Protein AF-A0A0M7AZJ2-F1 (afdb_monomer_lite)

Sequence (163 aa):
MKRNIKGLTAGLSPLSRQTILQVESLAGAADVIETVDEARRAQKFDFDGNLMRTWPELVEEMGAGLGFQSGNNGYDFVLAAYRDCMRDVIDDHEAGVLLVISNAGRLLNRDRKYSFSQWVELIGDVALYAGETITDGQWWDRGPRYFKVILEVASSARTSRRS

Secondary structure (DSSP, 8-state):
-------------------B------S--TT----HHHHHHSEEEEEEGGG-SSHHHHHHHHHHHHT----SS-----HHHHHHHHHHHHHH-TT-EEEEEETGGGTTTT-SSS-HHHHHHHHHHHHHHHHPPB-SSSTT-B----EEEEEB-----------

pLDDT: mean 72.34, std 22.77, range [29.12, 94.38]

Organism: NCBI:txid311410

Foldseek 3Di:
DDDDDDDDPDDPDPPQPFPFPPPDPPDDQDDLPDDPVLVVLADEFEEELVQALAPVSVCVGCCVRLVQPPPDDPDPCDLVNVLVSLLVSLLVTQSHYEYEYAQNPRHNVVYPPCRPVNVVVSVVVSQSSLCDQADPPDPSGHHHHNYYYTYGHRDPPPPPPDD

Radius of gyration: 20.82 Å; chains: 1; bounding box: 44×84×46 Å

Structure (mmCIF, N/CA/C/O backbone):
data_AF-A0A0M7AZJ2-F1
#
_entry.id   AF-A0A0M7AZJ2-F1
#
loop_
_atom_site.group_PDB
_atom_site.id
_atom_site.type_symbol
_atom_site.label_atom_id
_atom_site.label_alt_id
_atom_site.label_comp_id
_atom_site.label_asym_id
_atom_site.label_entity_id
_atom_site.label_seq_id
_atom_site.pdbx_PDB_ins_code
_atom_site.Cartn_x
_atom_site.Cartn_y
_atom_site.Cartn_z
_atom_site.occupancy
_atom_site.B_iso_or_equiv
_atom_site.auth_seq_id
_atom_site.auth_comp_id
_atom_site.auth_asym_id
_atom_site.auth_atom_id
_atom_site.pdbx_PDB_model_num
ATOM 1 N N . MET A 1 1 ? -1.079 -66.565 13.278 1.00 39.94 1 MET A N 1
ATOM 2 C CA . MET A 1 1 ? 0.081 -65.670 13.076 1.00 39.94 1 MET A CA 1
ATOM 3 C C . MET A 1 1 ? -0.431 -64.233 13.165 1.00 39.94 1 MET A C 1
ATOM 5 O O . MET A 1 1 ? -1.243 -63.841 12.342 1.00 39.94 1 MET A O 1
ATOM 9 N N . LYS A 1 2 ? -0.094 -63.513 14.244 1.00 35.03 2 LYS A N 1
ATOM 10 C CA . LYS A 1 2 ? -0.543 -62.139 14.535 1.00 35.03 2 LYS A CA 1
ATOM 11 C C . LYS A 1 2 ? 0.372 -61.139 13.817 1.00 35.03 2 LYS A C 1
ATOM 13 O O . LYS A 1 2 ? 1.585 -61.254 13.969 1.00 35.03 2 LYS A O 1
ATOM 18 N N . ARG A 1 3 ? -0.181 -60.123 13.147 1.00 35.00 3 ARG A N 1
ATOM 19 C CA . ARG A 1 3 ? 0.483 -58.817 13.000 1.00 35.00 3 ARG A CA 1
ATOM 20 C C . ARG A 1 3 ? -0.510 -57.706 13.315 1.00 35.00 3 ARG A C 1
ATOM 22 O O . ARG A 1 3 ? -1.504 -57.509 12.632 1.00 35.00 3 ARG A O 1
ATOM 29 N N . ASN A 1 4 ? -0.207 -57.072 14.435 1.00 35.16 4 ASN A N 1
ATOM 30 C CA . ASN A 1 4 ? -0.790 -55.873 15.003 1.00 35.16 4 ASN A CA 1
ATOM 31 C C . ASN A 1 4 ? -0.075 -54.686 14.340 1.00 35.16 4 ASN A C 1
ATOM 33 O O . ASN A 1 4 ? 1.154 -54.659 14.386 1.00 35.16 4 ASN A O 1
ATOM 37 N N . ILE A 1 5 ? -0.794 -53.716 13.775 1.00 42.88 5 ILE A N 1
ATOM 38 C CA . ILE A 1 5 ? -0.245 -52.373 13.538 1.00 42.88 5 ILE A CA 1
ATOM 39 C C . ILE A 1 5 ? -1.269 -51.372 14.079 1.00 42.88 5 ILE A C 1
ATOM 41 O O . ILE A 1 5 ? -2.308 -51.121 13.476 1.00 42.88 5 ILE A O 1
ATOM 45 N N . LYS A 1 6 ? -0.975 -50.872 15.283 1.00 35.88 6 LYS A N 1
ATOM 46 C CA . LYS A 1 6 ? -1.547 -49.660 15.878 1.00 35.88 6 LYS A CA 1
ATOM 47 C C . LYS A 1 6 ? -0.682 -48.461 15.465 1.00 35.88 6 LYS A C 1
ATOM 49 O O . LYS A 1 6 ? 0.539 -48.588 15.464 1.00 35.88 6 LYS A O 1
ATOM 54 N N . GLY A 1 7 ? -1.321 -47.303 15.275 1.00 29.89 7 GLY A N 1
ATOM 55 C CA . GLY A 1 7 ? -0.699 -45.970 15.172 1.00 29.89 7 GLY A CA 1
ATOM 56 C C . GLY A 1 7 ? -0.657 -45.448 13.729 1.00 29.89 7 GLY A C 1
ATOM 57 O O . GLY A 1 7 ? -0.344 -46.207 12.828 1.00 29.89 7 GLY A O 1
ATOM 58 N N . LEU A 1 8 ? -0.983 -44.199 13.397 1.00 30.69 8 LEU A N 1
ATOM 59 C CA . LEU A 1 8 ? -1.223 -42.989 14.178 1.00 30.69 8 LEU A CA 1
ATOM 60 C C . LEU A 1 8 ? -2.437 -42.248 13.588 1.00 30.69 8 LEU A C 1
ATOM 62 O O . LEU A 1 8 ? -2.423 -41.843 12.429 1.00 30.69 8 LEU A O 1
ATOM 66 N N . THR A 1 9 ? -3.446 -41.981 14.411 1.00 40.38 9 THR A N 1
ATOM 67 C CA . THR A 1 9 ? -4.339 -40.833 14.226 1.00 40.38 9 THR A CA 1
ATOM 68 C C . THR A 1 9 ? -3.584 -39.587 14.685 1.00 40.38 9 THR A C 1
ATOM 70 O O . THR A 1 9 ? -3.648 -39.219 15.856 1.00 40.38 9 THR A O 1
ATOM 73 N N . ALA A 1 10 ? -2.808 -38.977 13.790 1.00 34.38 10 ALA A N 1
ATOM 74 C CA . ALA A 1 10 ? -2.301 -37.628 14.005 1.00 34.38 10 ALA A CA 1
ATOM 75 C C . ALA A 1 10 ? -3.401 -36.653 13.576 1.00 34.38 10 ALA A C 1
ATOM 77 O O . ALA A 1 10 ? -3.822 -36.646 12.420 1.00 34.38 10 ALA A O 1
ATOM 78 N N . GLY A 1 11 ? -3.918 -35.905 14.549 1.00 32.81 11 GLY A N 1
ATOM 79 C CA . GLY A 1 11 ? -4.963 -34.917 14.350 1.00 32.81 11 GLY A CA 1
ATOM 80 C C . GLY A 1 11 ? -4.556 -33.888 13.305 1.00 32.81 11 GLY A C 1
ATOM 81 O O . GLY A 1 11 ? -3.626 -33.113 13.509 1.00 32.81 11 GLY A O 1
ATOM 82 N N . LEU A 1 12 ? -5.293 -33.863 12.200 1.00 30.44 12 LEU A N 1
ATOM 83 C CA . LEU A 1 12 ? -5.376 -32.679 11.365 1.00 30.44 12 LEU A CA 1
ATOM 84 C C . LEU A 1 12 ? -6.299 -31.707 12.097 1.00 30.44 12 LEU A C 1
ATOM 86 O O . LEU A 1 12 ? -7.522 -31.847 12.076 1.00 30.44 12 LEU A O 1
ATOM 90 N N . SER A 1 13 ? -5.694 -30.754 12.801 1.00 37.94 13 SER A N 1
ATOM 91 C CA . SER A 1 13 ? -6.366 -29.532 13.230 1.00 37.94 13 SER A CA 1
ATOM 92 C C . SER A 1 13 ? -7.125 -28.951 12.031 1.00 37.94 13 SER A C 1
ATOM 94 O O . SER A 1 13 ? -6.568 -28.940 10.928 1.00 37.94 13 SER A O 1
ATOM 96 N N . PRO A 1 14 ? -8.376 -28.484 12.185 1.00 37.38 14 PRO A N 1
ATOM 97 C CA . PRO A 1 14 ? -9.076 -27.862 11.078 1.00 37.38 14 PRO A CA 1
ATOM 98 C C . PRO A 1 14 ? -8.307 -26.593 10.721 1.00 37.38 14 PRO A C 1
ATOM 100 O O . PRO A 1 14 ? -8.292 -25.635 11.493 1.00 37.38 14 PRO A O 1
ATOM 103 N N . LEU A 1 15 ? -7.628 -26.628 9.572 1.00 37.38 15 LEU A N 1
ATOM 104 C CA . LEU A 1 15 ? -7.063 -25.456 8.924 1.00 37.38 15 LEU A CA 1
ATOM 105 C C . LEU A 1 15 ? -8.148 -24.382 8.938 1.00 37.38 15 LEU A C 1
ATOM 107 O O . LEU A 1 15 ? -9.220 -24.556 8.349 1.00 37.38 15 LEU A O 1
ATOM 111 N N . SER A 1 16 ? -7.885 -23.310 9.681 1.00 38.69 16 SER A N 1
ATOM 112 C CA . SER A 1 16 ? -8.626 -22.064 9.593 1.00 38.69 16 SER A CA 1
ATOM 113 C C . SER A 1 16 ? -8.795 -21.758 8.112 1.00 38.69 16 SER A C 1
ATOM 115 O O . SER A 1 16 ? -7.805 -21.558 7.408 1.00 38.69 16 SER A O 1
ATOM 117 N N . ARG A 1 17 ? -10.035 -21.796 7.618 1.00 36.72 17 ARG A N 1
ATOM 118 C CA . ARG A 1 17 ? -10.347 -21.326 6.272 1.00 36.72 17 ARG A CA 1
ATOM 119 C C . ARG A 1 17 ? -10.007 -19.840 6.252 1.00 36.72 17 ARG A C 1
ATOM 121 O O . ARG A 1 17 ? -10.810 -19.024 6.694 1.00 36.72 17 ARG A O 1
ATOM 128 N N . GLN A 1 18 ? -8.804 -19.506 5.794 1.00 32.88 18 GLN A N 1
ATOM 129 C CA . GLN A 1 18 ? -8.500 -18.167 5.326 1.00 32.88 18 GLN A CA 1
ATOM 130 C C . GLN A 1 18 ? -9.409 -17.949 4.120 1.00 32.88 18 GLN A C 1
ATOM 132 O O . GLN A 1 18 ? -9.221 -18.545 3.060 1.00 32.88 18 GLN A O 1
ATOM 137 N N . THR A 1 19 ? -10.464 -17.165 4.307 1.00 31.73 19 THR A N 1
ATOM 138 C CA . THR A 1 19 ? -11.168 -16.587 3.170 1.00 31.73 19 THR A CA 1
ATOM 139 C C . THR A 1 19 ? -10.214 -15.557 2.589 1.00 31.73 19 THR A C 1
ATOM 141 O O . THR A 1 19 ? -10.095 -14.458 3.125 1.00 31.73 19 THR A O 1
ATOM 144 N N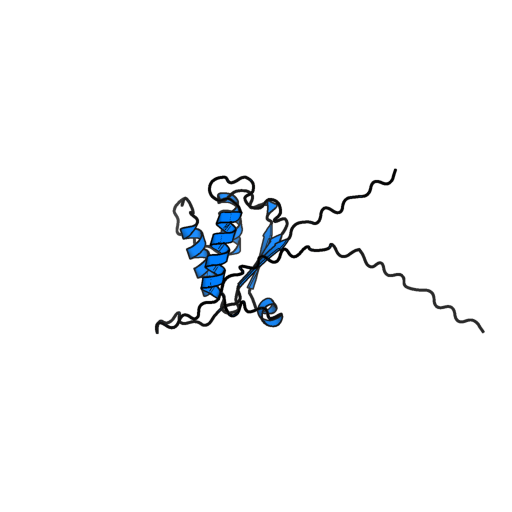 . ILE A 1 20 ? -9.495 -15.934 1.533 1.00 35.81 20 ILE A N 1
ATOM 145 C CA . ILE A 1 20 ? -8.786 -14.976 0.691 1.00 35.81 20 ILE A CA 1
ATOM 146 C C . ILE A 1 20 ? -9.884 -14.188 -0.022 1.00 35.81 20 ILE A C 1
ATOM 148 O O . ILE A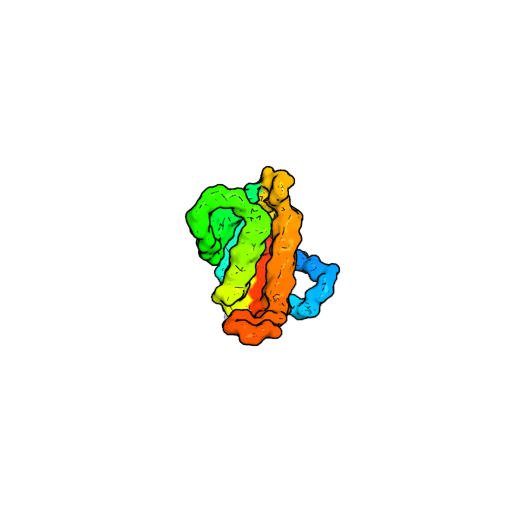 1 20 ? -10.526 -14.692 -0.941 1.00 35.81 20 ILE A O 1
ATOM 152 N N . LEU A 1 21 ? -10.170 -12.981 0.458 1.00 31.70 21 LEU A N 1
ATOM 153 C CA . LEU A 1 21 ? -10.923 -12.009 -0.322 1.00 31.70 21 LEU A CA 1
ATOM 154 C C . LEU A 1 21 ? -9.981 -11.530 -1.428 1.00 31.70 21 LEU A C 1
ATOM 156 O O . LEU A 1 21 ? -9.082 -10.728 -1.189 1.00 31.70 21 LEU A O 1
ATOM 160 N N . GLN A 1 22 ? -10.148 -12.101 -2.620 1.00 36.59 22 GLN A N 1
ATOM 161 C CA . GLN A 1 22 ? -9.492 -11.635 -3.833 1.00 36.59 22 GLN A CA 1
ATOM 162 C C . GLN A 1 22 ? -10.178 -10.327 -4.235 1.00 36.59 22 GLN A C 1
ATOM 164 O O . GLN A 1 22 ? -11.342 -10.320 -4.632 1.00 36.59 22 GLN A O 1
ATOM 169 N N . VAL A 1 23 ? -9.489 -9.204 -4.043 1.00 35.38 23 VAL A N 1
ATOM 170 C CA . VAL A 1 23 ? -9.927 -7.920 -4.590 1.00 35.38 23 VAL A CA 1
ATOM 171 C C . VAL A 1 23 ? -9.462 -7.894 -6.043 1.00 35.38 23 VAL A C 1
ATOM 173 O O . VAL A 1 23 ? -8.306 -7.591 -6.320 1.00 35.38 23 VAL A O 1
ATOM 176 N N . GLU A 1 24 ? -10.339 -8.291 -6.964 1.00 33.19 24 GLU A N 1
ATOM 177 C CA . GLU A 1 24 ? -10.106 -8.157 -8.404 1.00 33.19 24 GLU A CA 1
ATOM 178 C C . GLU A 1 24 ? -10.553 -6.763 -8.862 1.00 33.19 24 GLU A C 1
ATOM 180 O O . GLU A 1 24 ? -11.737 -6.424 -8.794 1.00 33.19 24 GLU A O 1
ATOM 185 N N . SER A 1 25 ? -9.616 -5.954 -9.362 1.00 33.50 25 SER A N 1
ATOM 186 C CA . SER A 1 25 ? -9.964 -4.822 -10.221 1.00 33.50 25 SER A CA 1
ATOM 187 C C . SER A 1 25 ? -10.240 -5.361 -11.627 1.00 33.50 25 SER A C 1
ATOM 189 O O . SER A 1 25 ? -9.328 -5.573 -12.425 1.00 33.50 25 SER A O 1
ATOM 191 N N . LEU A 1 26 ? -11.511 -5.641 -11.922 1.00 44.66 26 LEU A N 1
ATOM 192 C CA . LEU A 1 26 ? -11.971 -6.043 -13.253 1.00 44.66 26 LEU A CA 1
ATOM 193 C C . LEU A 1 26 ? -12.206 -4.809 -14.133 1.00 44.66 26 LEU A C 1
ATOM 195 O O . LEU A 1 26 ? -13.348 -4.446 -14.404 1.00 44.66 26 LEU A O 1
ATOM 199 N N . ALA A 1 27 ? -11.123 -4.175 -14.587 1.00 29.12 27 ALA A N 1
ATOM 200 C CA . ALA A 1 27 ? -11.133 -3.332 -15.785 1.00 29.12 27 ALA A CA 1
ATOM 201 C C . ALA A 1 27 ? -9.703 -3.051 -16.288 1.00 29.12 27 ALA A C 1
ATOM 203 O O . ALA A 1 27 ? -9.099 -2.040 -15.951 1.00 29.12 27 ALA A O 1
ATOM 204 N N . GLY A 1 28 ? -9.181 -3.924 -17.155 1.00 32.25 28 GLY A N 1
ATOM 205 C CA . GLY A 1 28 ? -8.205 -3.511 -18.173 1.00 32.25 28 GLY A CA 1
ATOM 206 C C . GLY A 1 28 ? -6.714 -3.493 -17.818 1.00 32.25 28 GLY A C 1
ATOM 207 O O . GLY A 1 28 ? -5.944 -3.006 -18.640 1.00 32.25 28 GLY A O 1
ATOM 208 N N . ALA A 1 29 ? -6.275 -4.043 -16.685 1.00 36.28 29 ALA A N 1
ATOM 209 C CA . ALA A 1 29 ? -4.849 -4.282 -16.455 1.00 36.28 29 ALA A CA 1
ATOM 210 C C . ALA A 1 29 ? -4.453 -5.629 -17.079 1.00 36.28 29 ALA A C 1
ATOM 212 O O . ALA A 1 29 ? -4.675 -6.690 -16.494 1.00 36.28 29 ALA A O 1
ATOM 213 N N . ALA A 1 30 ? -3.933 -5.592 -18.306 1.00 31.98 30 ALA A N 1
ATOM 214 C CA . ALA A 1 30 ? -3.185 -6.718 -18.845 1.00 31.98 30 ALA A CA 1
ATOM 215 C C . ALA A 1 30 ? -2.005 -6.995 -17.896 1.00 31.98 30 ALA A C 1
ATOM 217 O O . ALA A 1 30 ? -1.263 -6.078 -17.561 1.0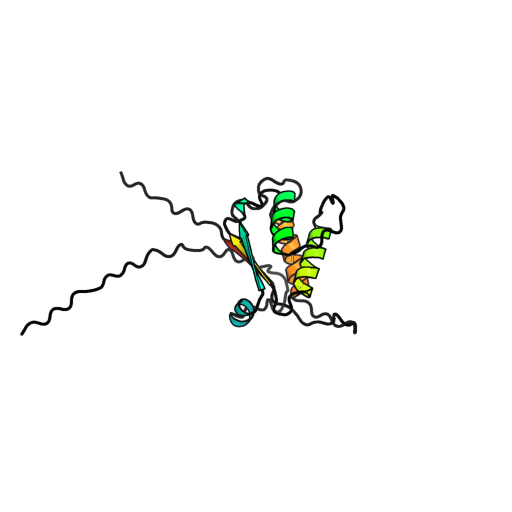0 31.98 30 ALA A O 1
ATOM 218 N N . ASP A 1 31 ? -1.894 -8.243 -17.450 1.00 38.78 31 ASP A N 1
ATOM 219 C CA . ASP A 1 31 ? -0.813 -8.776 -16.618 1.00 38.78 31 ASP A CA 1
ATOM 220 C C . ASP A 1 31 ? -0.725 -8.224 -15.183 1.00 38.78 31 ASP A C 1
ATOM 222 O O . ASP A 1 31 ? 0.281 -7.656 -14.760 1.00 38.78 31 ASP A O 1
ATOM 226 N N . VAL A 1 32 ? -1.736 -8.524 -14.353 1.00 43.81 32 VAL A N 1
ATOM 227 C CA . VAL A 1 32 ? -1.427 -8.777 -12.936 1.00 43.81 32 VAL A CA 1
ATOM 228 C C . VAL A 1 32 ? -0.564 -10.034 -12.916 1.00 43.81 32 VAL A C 1
ATOM 230 O O . VAL A 1 32 ? -1.009 -11.142 -13.203 1.00 43.81 32 VAL A O 1
ATOM 233 N N . ILE A 1 33 ? 0.717 -9.823 -12.669 1.00 49.09 33 ILE A N 1
ATOM 234 C CA . ILE A 1 33 ? 1.751 -10.842 -12.606 1.00 49.09 33 ILE A CA 1
ATOM 235 C C . ILE A 1 33 ? 1.445 -11.762 -11.401 1.00 49.09 33 ILE A C 1
ATOM 237 O O . ILE A 1 33 ? 1.632 -11.385 -10.248 1.00 49.09 33 ILE A O 1
ATOM 241 N N . GLU A 1 34 ? 0.877 -12.948 -11.651 1.00 55.62 34 GLU A N 1
ATOM 242 C CA . GLU A 1 34 ? 0.319 -13.858 -10.629 1.00 55.62 34 GLU A CA 1
ATOM 243 C C . GLU A 1 34 ? 1.141 -15.146 -10.413 1.00 55.62 34 GLU A C 1
ATOM 245 O O . GLU A 1 34 ? 0.589 -16.183 -10.031 1.00 55.62 34 GLU A O 1
ATOM 250 N N . THR A 1 35 ? 2.458 -15.162 -10.647 1.00 58.66 35 THR A N 1
ATOM 251 C CA . THR A 1 35 ? 3.205 -16.409 -10.411 1.00 58.66 35 THR A CA 1
ATOM 252 C C . THR A 1 35 ? 3.577 -16.593 -8.936 1.00 58.66 35 THR A C 1
ATOM 254 O O . THR A 1 35 ? 3.943 -15.661 -8.216 1.00 58.66 35 THR A O 1
ATOM 257 N N . VAL A 1 36 ? 3.524 -17.846 -8.469 1.00 59.66 36 VAL A N 1
ATOM 258 C CA . VAL A 1 36 ? 3.977 -18.242 -7.121 1.00 59.66 36 VAL A CA 1
ATOM 259 C C . VAL A 1 36 ? 5.448 -17.872 -6.892 1.00 59.66 36 VAL A C 1
ATOM 261 O O . VAL A 1 36 ? 5.844 -17.575 -5.766 1.00 59.66 36 VAL A O 1
ATOM 264 N N . ASP A 1 37 ? 6.258 -17.873 -7.949 1.00 63.47 37 ASP A N 1
ATOM 265 C CA . ASP A 1 37 ? 7.686 -17.574 -7.864 1.00 63.47 37 ASP A CA 1
ATOM 266 C C . ASP A 1 37 ? 7.978 -16.070 -7.752 1.00 63.47 37 ASP A C 1
ATOM 268 O O . ASP A 1 37 ? 8.983 -15.685 -7.156 1.00 63.47 37 ASP A O 1
ATOM 272 N N . GLU A 1 38 ? 7.098 -15.199 -8.242 1.00 66.38 38 GLU A N 1
ATOM 273 C CA . GLU A 1 38 ? 7.184 -13.753 -7.988 1.00 66.38 38 GLU A CA 1
ATOM 274 C C . GLU A 1 38 ? 6.720 -13.413 -6.578 1.00 66.38 38 GLU A C 1
ATOM 276 O O . GLU A 1 38 ? 7.434 -12.718 -5.861 1.00 66.38 38 GLU A O 1
ATOM 281 N N . ALA A 1 39 ? 5.629 -14.024 -6.108 1.00 66.88 39 ALA A N 1
ATOM 282 C CA . ALA A 1 39 ? 5.192 -13.876 -4.721 1.00 66.88 39 ALA A CA 1
ATOM 283 C C . ALA A 1 39 ? 6.259 -14.324 -3.699 1.00 66.88 39 ALA A C 1
ATOM 285 O O . ALA A 1 39 ? 6.319 -13.786 -2.597 1.00 66.88 39 ALA A O 1
ATOM 286 N N . ARG A 1 40 ? 7.108 -15.302 -4.049 1.00 71.00 40 ARG A N 1
ATOM 287 C CA . ARG A 1 40 ? 8.235 -15.757 -3.210 1.00 71.00 40 ARG A CA 1
ATOM 288 C C . ARG A 1 40 ? 9.416 -14.791 -3.178 1.00 71.00 40 ARG A C 1
ATOM 290 O O . ARG A 1 40 ? 10.183 -14.836 -2.220 1.00 71.00 40 ARG A O 1
ATOM 297 N N . ARG A 1 41 ? 9.608 -14.002 -4.237 1.00 81.81 41 ARG A N 1
ATOM 298 C CA . ARG A 1 41 ? 10.723 -13.053 -4.368 1.00 81.81 41 ARG A CA 1
ATOM 299 C C . ARG A 1 41 ? 10.356 -11.658 -3.875 1.00 81.81 41 ARG A C 1
ATOM 301 O O . ARG A 1 41 ? 11.246 -10.936 -3.441 1.00 81.81 41 ARG A O 1
ATOM 308 N N . ALA A 1 42 ? 9.074 -11.309 -3.936 1.00 86.50 42 ALA A N 1
ATOM 309 C CA . ALA A 1 42 ? 8.559 -10.039 -3.459 1.00 86.50 42 ALA A CA 1
ATOM 310 C C . ALA A 1 42 ? 8.870 -9.828 -1.973 1.00 86.50 42 ALA A C 1
ATOM 312 O O . ALA A 1 42 ? 8.776 -10.749 -1.154 1.00 86.50 42 ALA A O 1
ATOM 313 N N . GLN A 1 43 ? 9.184 -8.584 -1.616 1.00 93.31 43 GLN A N 1
ATOM 314 C CA . GLN A 1 43 ? 9.333 -8.204 -0.222 1.00 93.31 43 GLN A CA 1
ATOM 315 C C . GLN A 1 43 ? 7.960 -8.246 0.447 1.00 93.31 43 GLN A C 1
ATOM 317 O O . GLN A 1 43 ? 7.021 -7.552 0.046 1.00 93.31 43 GLN A O 1
ATOM 322 N N . LYS A 1 44 ? 7.847 -9.083 1.477 1.00 89.69 44 LYS A N 1
ATOM 323 C CA . LYS A 1 44 ? 6.625 -9.215 2.261 1.00 89.69 44 LYS A CA 1
ATOM 324 C C . LYS A 1 44 ? 6.629 -8.224 3.422 1.00 89.69 44 LYS A C 1
ATOM 326 O O . LYS A 1 44 ? 7.615 -8.143 4.156 1.00 89.69 44 LYS A O 1
ATOM 331 N N . PHE A 1 45 ? 5.501 -7.548 3.610 1.00 94.38 45 PHE A N 1
ATOM 332 C CA . PHE A 1 45 ? 5.203 -6.714 4.768 1.00 94.38 45 PHE A CA 1
ATOM 333 C C . PHE A 1 45 ? 3.927 -7.212 5.440 1.00 94.38 45 PHE A C 1
ATOM 335 O O . PHE A 1 45 ? 2.897 -7.387 4.785 1.00 94.38 45 PHE A O 1
ATOM 342 N N . ASP A 1 46 ? 4.006 -7.459 6.742 1.00 91.44 46 ASP A N 1
ATOM 343 C CA . ASP A 1 46 ? 2.899 -7.945 7.559 1.00 91.44 46 ASP A CA 1
ATOM 344 C C . ASP A 1 46 ? 2.398 -6.821 8.473 1.00 91.44 46 ASP A C 1
ATOM 346 O O . ASP A 1 46 ? 3.191 -6.190 9.168 1.00 91.44 46 ASP A O 1
ATOM 350 N N . PHE A 1 47 ? 1.082 -6.611 8.499 1.00 93.06 47 PHE A N 1
ATOM 351 C CA . PHE A 1 47 ? 0.416 -5.595 9.316 1.00 93.06 47 PHE A CA 1
ATOM 352 C C . PHE A 1 47 ? -0.761 -6.182 10.101 1.00 93.06 47 PHE A C 1
ATOM 354 O O . PHE A 1 47 ? -1.393 -7.163 9.683 1.00 93.06 47 PHE A O 1
ATOM 361 N N . ASP A 1 48 ? -1.114 -5.544 11.220 1.00 91.38 48 ASP A N 1
ATOM 362 C CA . ASP A 1 48 ? -2.331 -5.850 11.977 1.00 91.38 48 ASP A CA 1
ATOM 363 C C . ASP A 1 48 ? -3.399 -4.770 11.762 1.00 91.38 48 ASP A C 1
ATOM 365 O O . ASP A 1 48 ? -3.317 -3.652 12.267 1.00 91.38 48 ASP A O 1
ATOM 369 N N . GLY A 1 49 ? -4.475 -5.126 11.060 1.00 89.81 49 GLY A N 1
ATOM 370 C CA . GLY A 1 49 ? -5.634 -4.266 10.824 1.00 89.81 49 GLY A CA 1
ATOM 371 C C . GLY A 1 49 ? -6.343 -3.804 12.101 1.00 89.81 49 GLY A C 1
ATOM 372 O O . GLY A 1 49 ? -7.105 -2.836 12.062 1.00 89.81 49 GLY A O 1
ATOM 373 N N . ASN A 1 50 ? -6.090 -4.430 13.258 1.00 90.12 50 ASN A N 1
ATOM 374 C CA . ASN A 1 50 ? -6.565 -3.904 14.538 1.00 90.12 50 ASN A CA 1
ATOM 375 C C . ASN A 1 50 ? -5.920 -2.575 14.929 1.00 90.12 50 ASN A C 1
ATOM 377 O O . ASN A 1 50 ? -6.567 -1.834 15.675 1.00 90.12 50 ASN A O 1
ATOM 381 N N . LEU A 1 51 ? -4.708 -2.304 14.445 1.00 93.12 51 LEU A N 1
ATOM 382 C CA . LEU A 1 51 ? -3.937 -1.092 14.711 1.00 93.12 51 LEU A CA 1
ATOM 383 C C . LEU A 1 51 ? -4.230 0.026 13.707 1.00 93.12 51 LEU A C 1
ATOM 385 O O . LEU A 1 51 ? -3.708 1.110 13.873 1.00 93.12 51 LEU A O 1
ATOM 389 N N . MET A 1 52 ? -5.082 -0.213 12.703 1.00 93.38 52 MET A N 1
ATOM 390 C CA . MET A 1 52 ? -5.304 0.683 11.558 1.00 93.38 52 MET A CA 1
ATOM 391 C C . MET A 1 52 ? -6.798 1.013 11.366 1.00 93.38 52 MET A C 1
ATOM 393 O O . MET A 1 52 ? -7.392 0.809 10.301 1.00 93.38 52 MET A O 1
ATOM 397 N N . ARG A 1 53 ? -7.480 1.447 12.432 1.00 92.00 53 ARG A N 1
ATOM 398 C CA . ARG A 1 53 ? -8.950 1.638 12.426 1.00 92.00 53 ARG A CA 1
ATOM 399 C C . ARG A 1 53 ? -9.373 3.021 11.946 1.00 92.00 53 ARG A C 1
ATOM 401 O O . ARG A 1 53 ? -10.545 3.208 11.602 1.00 92.00 53 ARG A O 1
ATOM 408 N N . THR A 1 54 ? -8.441 3.961 11.940 1.00 91.94 54 THR A N 1
ATOM 409 C CA . THR A 1 54 ? -8.564 5.328 11.437 1.00 91.94 54 THR A CA 1
ATOM 410 C C . THR A 1 54 ? -7.426 5.624 10.468 1.00 91.94 54 THR A C 1
ATOM 412 O O . THR A 1 54 ? -6.431 4.902 10.430 1.00 91.94 54 THR A O 1
ATOM 415 N N . TRP A 1 55 ? -7.565 6.675 9.667 1.00 92.19 55 TRP A N 1
ATOM 416 C CA . TRP A 1 55 ? -6.527 7.044 8.716 1.00 92.19 55 TRP A CA 1
ATOM 417 C C . TRP A 1 55 ? -5.179 7.403 9.353 1.00 92.19 55 TRP A C 1
ATOM 419 O O . TRP A 1 55 ? -4.178 6.864 8.889 1.00 92.19 55 TRP A O 1
ATOM 429 N N . PRO A 1 56 ? -5.108 8.215 10.431 1.00 90.56 56 PRO A N 1
ATOM 430 C CA . PRO A 1 56 ? -3.828 8.493 11.083 1.00 90.56 56 PRO A CA 1
ATOM 431 C C . PRO A 1 56 ? -3.134 7.223 11.586 1.00 90.56 56 PRO A C 1
ATOM 433 O O . PRO A 1 56 ? -1.938 7.065 11.389 1.00 90.56 56 PRO A O 1
ATOM 436 N N . GLU A 1 57 ? -3.902 6.296 12.161 1.00 92.00 57 GLU A N 1
ATOM 437 C CA . GLU A 1 57 ? -3.414 4.995 12.630 1.00 92.00 57 GLU A CA 1
ATOM 438 C C . GLU A 1 57 ? -2.881 4.121 11.479 1.00 92.00 57 GLU A C 1
ATOM 440 O O . GLU A 1 57 ? -1.838 3.490 11.609 1.00 92.00 57 GLU A O 1
ATOM 445 N N . LEU A 1 58 ? -3.566 4.101 10.328 1.00 93.19 58 LEU A N 1
ATOM 446 C CA . LEU A 1 58 ? -3.080 3.394 9.139 1.00 93.19 58 LEU A CA 1
ATOM 447 C C . LEU A 1 58 ? -1.770 3.991 8.621 1.00 93.19 58 LEU A C 1
ATOM 449 O O . LEU A 1 58 ? -0.851 3.249 8.285 1.00 93.19 58 LEU A O 1
ATOM 453 N N . VAL A 1 59 ? -1.692 5.320 8.541 1.00 91.38 59 VAL A N 1
ATOM 454 C CA . VAL A 1 59 ? -0.487 6.029 8.093 1.00 91.38 59 VAL A CA 1
ATOM 455 C C . VAL A 1 59 ? 0.677 5.773 9.044 1.00 91.38 59 VAL A C 1
ATOM 457 O O . VAL A 1 59 ? 1.789 5.558 8.578 1.00 91.38 59 VAL A O 1
ATOM 460 N N . GLU A 1 60 ? 0.433 5.773 10.354 1.00 90.06 60 GLU A N 1
ATOM 461 C CA . GLU A 1 60 ? 1.452 5.489 11.366 1.00 90.06 60 GLU A CA 1
ATOM 462 C C . GLU A 1 60 ? 1.974 4.050 11.247 1.00 90.06 60 GLU A C 1
ATOM 464 O O . GLU A 1 60 ? 3.176 3.847 11.078 1.00 90.06 60 GLU A O 1
ATOM 469 N N . GLU A 1 61 ? 1.076 3.061 11.255 1.00 93.06 61 GLU A N 1
ATOM 470 C CA . GLU A 1 61 ? 1.435 1.639 11.203 1.00 93.06 61 GLU A CA 1
ATOM 471 C C . GLU A 1 61 ? 2.137 1.278 9.886 1.00 93.06 61 GLU A C 1
ATOM 473 O O . GLU A 1 61 ? 3.227 0.700 9.878 1.00 93.06 61 GLU A O 1
ATOM 478 N N . MET A 1 62 ? 1.542 1.651 8.748 1.00 92.75 62 MET A N 1
ATOM 479 C CA . MET A 1 62 ? 2.128 1.346 7.444 1.00 92.75 62 MET A CA 1
ATOM 480 C C . MET A 1 62 ? 3.355 2.199 7.160 1.00 92.75 62 MET A C 1
ATOM 482 O O . MET A 1 62 ? 4.317 1.689 6.600 1.00 92.75 62 MET A O 1
ATOM 486 N N . GLY A 1 63 ? 3.365 3.465 7.574 1.00 91.62 63 GLY A N 1
ATOM 487 C CA . GLY A 1 63 ? 4.519 4.338 7.394 1.00 91.62 63 GLY A CA 1
ATOM 488 C C . GLY A 1 63 ? 5.744 3.840 8.151 1.00 91.62 63 GLY A C 1
ATOM 489 O O . GLY A 1 63 ? 6.836 3.822 7.586 1.00 91.62 63 GLY A O 1
ATOM 490 N N . ALA A 1 64 ? 5.565 3.352 9.382 1.00 90.44 64 ALA A N 1
ATOM 491 C CA . ALA A 1 64 ? 6.640 2.725 10.142 1.00 90.44 64 ALA A CA 1
ATOM 492 C C . ALA A 1 6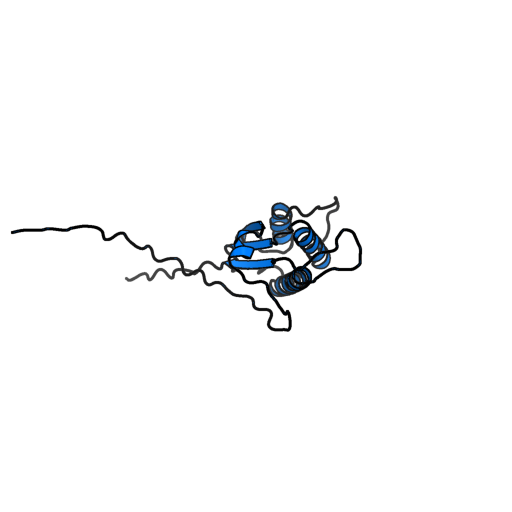4 ? 7.130 1.423 9.484 1.00 90.44 64 ALA A C 1
ATOM 494 O O . ALA A 1 64 ? 8.337 1.217 9.365 1.00 90.44 64 ALA A O 1
ATOM 495 N N . GLY A 1 65 ? 6.214 0.558 9.035 1.00 93.12 65 GLY A N 1
ATOM 496 C CA . GLY A 1 65 ? 6.574 -0.737 8.446 1.00 93.12 65 GLY A CA 1
ATOM 497 C C . GLY A 1 65 ? 7.164 -0.656 7.034 1.00 93.12 65 GLY A C 1
ATOM 498 O O . GLY A 1 65 ? 8.007 -1.475 6.680 1.00 93.12 65 GLY A O 1
ATOM 499 N N . LEU A 1 66 ? 6.746 0.331 6.241 1.00 93.31 66 LEU A N 1
ATOM 500 C CA . LEU A 1 66 ? 7.213 0.553 4.869 1.00 93.31 66 LEU A CA 1
ATOM 501 C C . LEU A 1 66 ? 8.358 1.566 4.777 1.00 93.31 66 LEU A C 1
ATOM 503 O O . LEU A 1 66 ? 8.907 1.766 3.699 1.00 93.31 66 LEU A O 1
ATOM 507 N N . GLY A 1 67 ? 8.721 2.211 5.889 1.00 89.69 67 GLY A N 1
ATOM 508 C CA . GLY A 1 67 ? 9.802 3.190 5.921 1.00 89.69 67 GLY A CA 1
ATOM 509 C C . GLY A 1 67 ? 9.471 4.489 5.189 1.00 89.69 67 GLY A C 1
ATOM 510 O O . GLY A 1 67 ? 10.363 5.086 4.590 1.00 89.69 67 GLY A O 1
ATOM 511 N N . PHE A 1 68 ? 8.212 4.943 5.236 1.00 87.25 68 PHE A N 1
ATOM 512 C CA . PHE A 1 68 ? 7.830 6.229 4.653 1.00 87.25 68 PHE A CA 1
ATOM 513 C C . PHE A 1 68 ? 8.725 7.331 5.220 1.00 87.25 68 PHE A C 1
ATOM 515 O O . PHE A 1 68 ? 8.746 7.583 6.428 1.00 87.25 68 PHE A O 1
ATOM 522 N N . GLN A 1 69 ? 9.470 8.003 4.343 1.00 68.00 69 GLN A N 1
ATOM 523 C CA . GLN A 1 69 ? 10.317 9.116 4.740 1.00 68.00 69 GLN A CA 1
ATOM 524 C C . GLN A 1 69 ? 9.425 10.318 5.044 1.00 68.00 69 GLN A C 1
ATOM 526 O O . GLN A 1 69 ? 9.168 11.163 4.188 1.00 68.00 69 GLN A O 1
ATOM 531 N N . SER A 1 70 ? 8.932 10.418 6.282 1.00 55.75 70 SER A N 1
ATOM 532 C CA . SER A 1 70 ? 8.310 11.653 6.742 1.00 55.75 70 SER A CA 1
ATOM 533 C C . SER A 1 70 ? 9.418 12.695 6.881 1.00 55.75 70 SER A C 1
ATOM 535 O O . SER A 1 70 ? 10.064 12.815 7.925 1.00 55.75 70 SER A O 1
ATOM 537 N N . GLY A 1 71 ? 9.683 13.452 5.818 1.00 48.56 71 GLY A N 1
ATOM 538 C CA . GLY A 1 71 ? 10.375 14.722 5.962 1.00 48.56 71 GLY A CA 1
ATOM 539 C C . GLY A 1 71 ? 9.575 15.547 6.965 1.00 48.56 71 GLY A C 1
ATOM 540 O O . GLY A 1 71 ? 8.454 15.937 6.653 1.00 48.56 71 GLY A O 1
ATOM 541 N N . ASN A 1 72 ? 10.117 15.697 8.182 1.00 45.69 72 ASN A N 1
ATOM 542 C CA . ASN A 1 72 ? 9.622 16.520 9.289 1.00 45.69 72 ASN A CA 1
ATOM 543 C C . ASN A 1 72 ? 8.587 17.545 8.827 1.00 45.69 72 ASN A C 1
ATOM 545 O O . ASN A 1 72 ? 8.984 18.478 8.142 1.00 45.69 72 ASN A O 1
ATOM 549 N N . ASN A 1 73 ? 7.316 17.357 9.182 1.00 41.22 73 ASN A N 1
ATOM 550 C CA . ASN A 1 73 ? 6.256 18.363 9.313 1.00 41.22 73 ASN A CA 1
ATOM 551 C C . ASN A 1 73 ? 4.973 17.585 9.605 1.00 41.22 73 ASN A C 1
ATOM 553 O O . ASN A 1 73 ? 4.723 16.585 8.946 1.00 41.22 73 ASN A O 1
ATOM 557 N N . GLY A 1 74 ? 4.176 17.995 10.592 1.00 46.50 74 GLY A N 1
ATOM 558 C CA . GLY A 1 74 ? 2.907 17.344 10.938 1.00 46.50 74 GLY A CA 1
ATOM 559 C C . GLY A 1 74 ? 1.879 17.421 9.805 1.00 46.50 74 GLY A C 1
ATOM 560 O O . GLY A 1 74 ? 0.942 18.213 9.869 1.00 46.50 74 GLY A O 1
ATOM 561 N N . TYR A 1 75 ? 2.085 16.625 8.758 1.00 45.56 75 TYR A N 1
ATOM 562 C CA . TYR A 1 75 ? 1.232 16.531 7.591 1.00 45.56 75 TYR A CA 1
ATOM 563 C C . TYR A 1 75 ? -0.130 15.987 8.020 1.00 45.56 75 TYR A C 1
ATOM 565 O O . TYR A 1 75 ? -0.226 14.937 8.656 1.00 45.56 75 TYR A O 1
ATOM 573 N N . ASP A 1 76 ? -1.196 16.660 7.585 1.00 60.47 76 ASP A N 1
ATOM 574 C CA . ASP A 1 76 ? -2.414 15.941 7.214 1.00 60.47 76 ASP A CA 1
ATOM 575 C C . ASP A 1 76 ? -1.972 15.058 6.041 1.00 60.47 76 ASP A C 1
ATOM 577 O O . ASP A 1 76 ? -1.819 15.533 4.914 1.00 60.47 76 ASP A O 1
ATOM 581 N N . PHE A 1 77 ? -1.568 13.824 6.344 1.00 72.56 77 PHE A N 1
ATOM 582 C CA . PHE A 1 77 ? -1.015 12.887 5.374 1.00 72.56 77 PHE A CA 1
ATOM 583 C C . PHE A 1 77 ? -2.154 12.443 4.462 1.00 72.56 77 PHE A C 1
ATOM 585 O O . PHE A 1 77 ? -2.753 11.404 4.672 1.00 72.56 77 PHE A O 1
ATOM 592 N N . VAL A 1 78 ? -2.570 13.287 3.524 1.00 84.25 78 VAL A N 1
ATOM 593 C CA . VAL A 1 78 ? -3.732 13.032 2.668 1.00 84.25 78 VAL A CA 1
ATOM 594 C C . VAL A 1 78 ? -3.477 11.844 1.733 1.00 84.25 78 VAL A C 1
ATOM 596 O O . VAL A 1 78 ? -2.334 11.459 1.495 1.00 84.25 78 VAL A O 1
ATOM 599 N N . LEU A 1 79 ? -4.542 11.301 1.135 1.00 88.44 79 LEU A N 1
ATOM 600 C CA . LEU A 1 79 ? -4.469 10.182 0.182 1.00 88.44 79 LEU A CA 1
ATOM 601 C C . LEU A 1 79 ? -3.403 10.379 -0.916 1.00 88.44 79 LEU A C 1
ATOM 603 O O . LEU A 1 79 ? -2.728 9.426 -1.280 1.00 88.44 79 LEU A O 1
ATOM 607 N N . ALA A 1 80 ? -3.211 11.601 -1.420 1.00 88.06 80 ALA A N 1
ATOM 608 C CA . ALA A 1 80 ? -2.187 11.876 -2.432 1.00 88.06 80 ALA A CA 1
ATOM 609 C C . ALA A 1 80 ? -0.759 11.619 -1.918 1.00 88.06 80 ALA A C 1
ATOM 611 O O . ALA A 1 80 ? -0.004 10.907 -2.567 1.00 88.06 80 ALA A O 1
ATOM 612 N N . ALA A 1 81 ? -0.423 12.110 -0.721 1.00 88.69 81 ALA A N 1
ATOM 613 C CA . ALA A 1 81 ? 0.891 11.879 -0.122 1.00 88.69 81 ALA A CA 1
ATOM 614 C C . ALA A 1 81 ? 1.119 10.389 0.169 1.00 88.69 81 ALA A C 1
ATOM 616 O O . ALA A 1 81 ? 2.191 9.859 -0.104 1.00 88.69 81 ALA A O 1
ATOM 617 N N . TYR A 1 82 ? 0.084 9.689 0.648 1.00 91.25 82 TYR A N 1
ATOM 618 C CA . TYR A 1 82 ? 0.160 8.243 0.856 1.00 91.25 82 TYR A CA 1
ATOM 619 C C . TYR A 1 82 ? 0.411 7.483 -0.443 1.00 91.25 82 TYR A C 1
ATOM 621 O O . TYR A 1 82 ? 1.214 6.555 -0.465 1.00 91.25 82 TYR A O 1
ATOM 629 N N . ARG A 1 83 ? -0.243 7.882 -1.536 1.00 91.75 83 ARG A N 1
ATOM 630 C CA . ARG A 1 83 ? -0.006 7.297 -2.856 1.00 91.75 83 ARG A CA 1
ATOM 631 C C . ARG A 1 83 ? 1.438 7.486 -3.298 1.00 91.75 83 ARG A C 1
ATOM 633 O O . ARG A 1 83 ? 2.032 6.520 -3.759 1.00 91.75 83 ARG A O 1
ATOM 640 N N . ASP A 1 84 ? 1.982 8.689 -3.161 1.00 91.50 84 ASP A N 1
ATOM 641 C CA . ASP A 1 84 ? 3.356 8.974 -3.577 1.00 91.50 84 ASP A CA 1
ATOM 642 C C . ASP A 1 84 ? 4.356 8.143 -2.762 1.00 91.50 84 ASP A C 1
ATOM 644 O O . ASP A 1 84 ? 5.172 7.440 -3.347 1.00 91.50 84 ASP A O 1
ATOM 648 N N . CYS A 1 85 ? 4.197 8.061 -1.437 1.00 92.62 85 CYS A N 1
ATOM 649 C CA . CYS A 1 85 ? 5.042 7.186 -0.618 1.00 92.62 85 CYS A CA 1
ATOM 650 C C . CYS A 1 85 ? 4.904 5.700 -0.986 1.00 92.62 85 CYS A C 1
ATOM 652 O O . CYS A 1 85 ? 5.884 4.961 -0.969 1.00 92.62 85 CYS A O 1
ATOM 654 N N . MET A 1 86 ? 3.702 5.234 -1.333 1.00 93.31 86 MET A N 1
ATOM 655 C CA . MET A 1 86 ? 3.520 3.863 -1.815 1.00 93.31 86 MET A CA 1
ATOM 656 C C . MET A 1 86 ? 4.224 3.623 -3.154 1.00 93.31 86 MET A C 1
ATOM 658 O O . MET A 1 86 ? 4.711 2.518 -3.376 1.00 93.31 86 MET A O 1
ATOM 662 N N . ARG A 1 87 ? 4.294 4.621 -4.043 1.00 92.06 87 ARG A N 1
ATOM 663 C CA . ARG A 1 87 ? 5.049 4.522 -5.301 1.00 92.06 87 ARG A CA 1
ATOM 664 C C . ARG A 1 87 ? 6.545 4.417 -5.044 1.00 92.06 87 ARG A C 1
ATOM 666 O O . ARG A 1 87 ? 7.160 3.523 -5.612 1.00 92.06 87 ARG A O 1
ATOM 673 N N . ASP A 1 88 ? 7.076 5.214 -4.119 1.00 92.50 88 ASP A N 1
ATOM 674 C CA . ASP A 1 88 ? 8.476 5.106 -3.691 1.00 92.50 88 ASP A CA 1
ATOM 675 C C . ASP A 1 88 ? 8.773 3.696 -3.157 1.00 92.50 88 ASP A C 1
ATOM 677 O O . ASP A 1 88 ? 9.746 3.061 -3.553 1.00 92.50 88 ASP A O 1
ATOM 681 N N . VAL A 1 89 ? 7.868 3.132 -2.347 1.00 93.88 89 VAL A N 1
ATOM 682 C CA . VAL A 1 89 ? 7.979 1.738 -1.889 1.00 93.88 89 VAL A CA 1
ATOM 683 C C . VAL A 1 89 ? 7.999 0.761 -3.062 1.00 93.88 89 VAL A C 1
ATOM 685 O O . VAL A 1 89 ? 8.791 -0.178 -3.050 1.00 93.88 89 VAL A O 1
ATOM 688 N N . ILE A 1 90 ? 7.159 0.944 -4.082 1.00 92.12 90 ILE A N 1
ATOM 689 C CA . ILE A 1 90 ? 7.222 0.102 -5.282 1.00 92.12 90 ILE A CA 1
ATOM 690 C C . ILE A 1 90 ? 8.581 0.239 -5.962 1.00 92.12 90 ILE A C 1
ATOM 692 O O . ILE A 1 90 ? 9.148 -0.790 -6.320 1.00 92.12 90 ILE A O 1
ATOM 696 N N . ASP A 1 91 ? 9.107 1.455 -6.109 1.00 91.06 91 ASP A N 1
ATOM 697 C CA . ASP A 1 91 ? 10.347 1.772 -6.827 1.00 91.06 91 ASP A CA 1
ATOM 698 C C . ASP A 1 91 ? 11.626 1.348 -6.086 1.00 91.06 91 ASP A C 1
ATOM 700 O O . ASP A 1 91 ? 12.615 0.981 -6.734 1.00 91.06 91 ASP A O 1
ATOM 704 N N . ASP A 1 92 ? 11.570 1.225 -4.764 1.00 92.62 92 ASP A N 1
ATOM 705 C CA . ASP A 1 92 ? 12.664 0.706 -3.938 1.00 92.62 92 ASP A CA 1
ATOM 706 C C . ASP A 1 92 ? 12.719 -0.834 -3.900 1.00 92.62 92 ASP A C 1
ATOM 708 O O . ASP A 1 92 ? 13.741 -1.419 -3.537 1.00 92.62 92 ASP A O 1
ATOM 712 N N . HIS A 1 93 ? 11.648 -1.522 -4.316 1.00 91.31 93 HIS A N 1
ATOM 713 C CA . HIS A 1 93 ? 11.545 -2.985 -4.258 1.00 91.31 93 HIS A CA 1
ATOM 714 C C . HIS A 1 93 ? 11.459 -3.608 -5.655 1.00 91.31 93 HIS A C 1
ATOM 716 O O . HIS A 1 93 ? 10.375 -3.889 -6.165 1.00 91.31 93 HIS A O 1
ATOM 722 N N . GLU A 1 94 ? 12.613 -3.866 -6.279 1.00 88.81 94 GLU A N 1
ATOM 723 C CA . GLU A 1 94 ? 12.710 -4.397 -7.653 1.00 88.81 94 GLU A CA 1
ATOM 724 C C . GLU A 1 94 ? 11.952 -5.722 -7.845 1.00 88.81 94 GLU A C 1
ATOM 726 O O . GLU A 1 94 ? 11.267 -5.918 -8.846 1.00 88.81 94 GLU A O 1
ATOM 731 N N . ALA A 1 95 ? 12.012 -6.617 -6.853 1.00 85.00 95 ALA A N 1
ATOM 732 C CA . ALA A 1 95 ? 11.303 -7.898 -6.878 1.00 85.00 95 ALA A CA 1
ATOM 733 C C . ALA A 1 95 ? 9.787 -7.778 -6.619 1.00 85.00 95 ALA A C 1
ATOM 735 O O . ALA A 1 95 ? 9.071 -8.780 -6.672 1.00 85.00 95 ALA A O 1
ATOM 736 N N . GLY A 1 96 ? 9.300 -6.569 -6.333 1.00 88.38 96 GLY A N 1
ATOM 737 C CA . GLY A 1 96 ? 7.917 -6.285 -5.994 1.00 88.38 96 GLY A CA 1
ATOM 738 C C . GLY A 1 96 ? 7.601 -6.388 -4.504 1.00 88.38 96 GLY A C 1
ATOM 739 O O . GLY A 1 96 ? 8.459 -6.670 -3.664 1.00 88.38 96 GLY A O 1
ATOM 740 N N . VAL A 1 97 ? 6.332 -6.147 -4.182 1.00 91.50 97 VAL A N 1
ATOM 741 C CA . VAL A 1 97 ? 5.831 -5.941 -2.822 1.00 91.50 97 VAL A CA 1
ATOM 742 C C . VAL A 1 97 ? 4.579 -6.781 -2.574 1.00 91.50 97 VAL A C 1
ATOM 744 O O . VAL A 1 97 ? 3.634 -6.793 -3.364 1.00 91.50 97 VAL A O 1
ATOM 747 N N . LEU A 1 98 ? 4.552 -7.471 -1.437 1.00 88.56 98 LEU A N 1
ATOM 748 C CA . LEU A 1 98 ? 3.388 -8.193 -0.936 1.00 88.56 98 LEU A CA 1
ATOM 749 C C . LEU A 1 98 ? 2.988 -7.626 0.424 1.00 88.56 98 LEU A C 1
ATOM 751 O O . LEU A 1 98 ? 3.693 -7.819 1.412 1.00 88.56 98 LEU A O 1
ATOM 755 N N . LEU A 1 99 ? 1.828 -6.981 0.492 1.00 92.44 99 LEU A N 1
ATOM 756 C CA . LEU A 1 99 ? 1.251 -6.517 1.749 1.00 92.44 99 LEU A CA 1
ATOM 757 C C . LEU A 1 99 ? 0.281 -7.571 2.275 1.00 92.44 99 LEU A C 1
ATOM 759 O O . LEU A 1 99 ? -0.625 -8.001 1.560 1.00 92.44 99 LEU A O 1
ATOM 763 N N . VAL A 1 100 ? 0.432 -7.967 3.532 1.00 87.62 100 VAL A N 1
ATOM 764 C CA . VAL A 1 100 ? -0.504 -8.858 4.218 1.00 87.62 100 VAL A CA 1
ATOM 765 C C . VAL A 1 100 ? -1.052 -8.136 5.435 1.00 87.62 100 VAL A C 1
ATOM 767 O O . VAL A 1 100 ? -0.322 -7.830 6.370 1.00 87.62 100 VAL A O 1
ATOM 770 N N . ILE A 1 101 ? -2.353 -7.861 5.427 1.00 89.81 101 ILE A N 1
ATOM 771 C CA . ILE A 1 101 ? -3.050 -7.199 6.526 1.00 89.81 101 ILE A CA 1
ATOM 772 C C . ILE A 1 101 ? -3.918 -8.231 7.231 1.00 89.81 101 ILE A C 1
ATOM 774 O O . ILE A 1 101 ? -4.985 -8.619 6.746 1.00 89.81 101 ILE A O 1
ATOM 778 N N . SER A 1 102 ? -3.459 -8.666 8.398 1.00 85.19 102 SER A N 1
ATOM 779 C CA . SER A 1 102 ? -4.228 -9.529 9.289 1.00 85.19 102 SER A CA 1
ATOM 780 C C . SER A 1 102 ? -5.367 -8.758 9.963 1.00 85.19 102 SER A C 1
ATOM 782 O O . SER A 1 102 ? -5.336 -7.534 10.054 1.00 85.19 102 SER A O 1
ATOM 784 N N . ASN A 1 103 ? -6.413 -9.448 10.423 1.00 84.06 103 ASN A N 1
ATOM 785 C CA . ASN A 1 103 ? -7.558 -8.835 11.118 1.00 84.06 103 ASN A CA 1
ATOM 786 C C . ASN A 1 103 ? -8.226 -7.661 10.364 1.00 84.06 103 ASN A C 1
ATOM 788 O O . ASN A 1 103 ? -8.794 -6.756 10.980 1.00 84.06 103 ASN A O 1
ATOM 792 N N . ALA A 1 104 ? -8.229 -7.693 9.029 1.00 85.56 104 ALA A N 1
ATOM 793 C CA . ALA A 1 104 ? -8.651 -6.578 8.178 1.00 85.56 104 ALA A CA 1
ATOM 794 C C . ALA A 1 104 ? -10.153 -6.233 8.261 1.00 85.56 104 ALA A C 1
ATOM 796 O O . ALA A 1 104 ? -10.588 -5.209 7.743 1.00 85.56 104 ALA A O 1
ATOM 797 N N . GLY A 1 105 ? -10.969 -7.040 8.950 1.00 82.75 105 GLY A N 1
ATOM 798 C CA . GLY A 1 105 ? -12.428 -6.869 9.018 1.00 82.75 105 GLY A CA 1
ATOM 799 C C . GLY A 1 105 ? -12.920 -5.566 9.666 1.00 82.75 105 GLY A C 1
ATOM 800 O O . GLY A 1 105 ? -14.124 -5.318 9.698 1.00 82.75 105 GLY A O 1
ATOM 801 N N . ARG A 1 106 ? -12.023 -4.745 10.225 1.00 81.69 106 ARG A N 1
ATOM 802 C CA . ARG A 1 106 ? -12.339 -3.424 10.794 1.00 81.69 106 ARG A CA 1
ATOM 803 C C . ARG A 1 106 ? -11.434 -2.304 10.272 1.00 81.69 106 ARG A C 1
ATOM 805 O O . ARG A 1 106 ? -11.469 -1.217 10.853 1.00 81.69 106 ARG A O 1
ATOM 812 N N . LEU A 1 107 ? -10.661 -2.559 9.213 1.00 86.88 107 LEU A N 1
ATOM 813 C CA . LEU A 1 107 ? -9.746 -1.578 8.630 1.00 86.88 107 LEU A CA 1
ATOM 814 C C . LEU A 1 107 ? -10.516 -0.309 8.244 1.00 86.88 107 LEU A C 1
ATOM 816 O O . LEU A 1 107 ? -11.548 -0.399 7.579 1.00 86.88 107 LEU A O 1
ATOM 820 N N . LEU A 1 108 ? -10.055 0.852 8.719 1.00 86.12 108 LEU A N 1
ATOM 821 C CA . LEU A 1 108 ? -10.655 2.174 8.465 1.00 86.12 108 LEU A CA 1
ATOM 822 C C . LEU A 1 108 ? -12.165 2.311 8.760 1.00 86.12 108 LEU A C 1
ATOM 824 O O . LEU A 1 108 ? -12.798 3.284 8.355 1.00 86.12 108 LEU A O 1
ATOM 828 N N . ASN A 1 109 ? -12.778 1.385 9.505 1.00 80.62 109 ASN A N 1
ATOM 829 C CA . ASN A 1 109 ? -14.235 1.357 9.698 1.00 80.62 109 ASN A CA 1
ATOM 830 C C . ASN A 1 109 ? -14.759 2.503 10.596 1.00 80.62 109 ASN A C 1
ATOM 832 O O . ASN A 1 109 ? -15.962 2.658 10.794 1.00 80.62 109 ASN A O 1
ATOM 836 N N . ARG A 1 110 ? -13.863 3.290 11.203 1.00 80.94 110 ARG A N 1
ATOM 837 C CA . ARG A 1 110 ? -14.216 4.457 12.029 1.00 80.94 110 ARG A CA 1
ATOM 838 C C . ARG A 1 110 ? -13.973 5.787 11.321 1.00 80.94 110 ARG A C 1
ATOM 840 O O . ARG A 1 110 ? -14.407 6.815 11.840 1.00 80.94 110 ARG A O 1
ATOM 847 N N . ASP A 1 111 ? -13.313 5.775 10.167 1.00 84.75 111 ASP A N 1
ATOM 848 C CA . ASP A 1 111 ? -12.955 6.986 9.442 1.00 84.75 111 ASP A CA 1
ATOM 849 C C . ASP A 1 111 ? -14.038 7.367 8.424 1.00 84.75 111 ASP A C 1
ATOM 851 O O . ASP A 1 111 ? -14.384 6.593 7.533 1.00 84.75 111 ASP A O 1
ATOM 855 N N . ARG A 1 112 ? -14.596 8.574 8.566 1.00 83.19 112 ARG A N 1
ATOM 856 C CA . ARG A 1 112 ? -15.607 9.101 7.635 1.00 83.19 112 ARG A CA 1
ATOM 857 C C . ARG A 1 112 ? -14.998 9.807 6.424 1.00 83.19 112 ARG A C 1
ATOM 859 O O . ARG A 1 112 ? -15.693 9.953 5.425 1.00 83.19 112 ARG A O 1
ATOM 866 N N . LYS A 1 113 ? -13.764 10.307 6.536 1.00 86.19 113 LYS A N 1
ATOM 867 C CA . LYS A 1 113 ? -13.088 11.119 5.510 1.00 86.19 113 LYS A CA 1
ATOM 868 C C . LYS A 1 113 ? -12.270 10.246 4.559 1.00 86.19 113 LYS A C 1
ATOM 870 O O . LYS A 1 113 ? -12.214 10.553 3.372 1.00 86.19 113 LYS A O 1
ATOM 875 N N . TYR A 1 114 ? -11.668 9.189 5.095 1.00 86.75 114 TYR A N 1
ATOM 876 C CA . TYR A 1 114 ? -10.762 8.273 4.408 1.00 86.75 114 TYR A CA 1
ATOM 877 C C . TYR A 1 114 ? -11.216 6.833 4.656 1.00 86.75 114 TYR A C 1
ATOM 879 O O . TYR A 1 114 ? -10.518 6.011 5.244 1.00 86.75 114 TYR A O 1
ATOM 887 N N . SER A 1 115 ? -12.465 6.569 4.289 1.00 87.44 115 SER A N 1
ATOM 888 C CA . SER A 1 115 ? -13.109 5.269 4.459 1.00 87.44 115 SER A CA 1
ATOM 889 C C . SER A 1 115 ? -12.359 4.154 3.718 1.00 87.44 115 SER A C 1
ATOM 891 O O . SER A 1 115 ? -11.588 4.404 2.790 1.00 87.44 115 SER A O 1
ATOM 893 N N . PHE A 1 116 ? -12.633 2.900 4.087 1.00 89.25 116 PHE A N 1
ATOM 894 C CA . PHE A 1 116 ? -12.000 1.729 3.473 1.00 89.25 116 PHE A CA 1
ATOM 895 C C . PHE A 1 116 ? -12.091 1.712 1.935 1.00 89.25 116 PHE A C 1
ATOM 897 O O . PHE A 1 116 ? -11.121 1.339 1.285 1.00 89.25 116 PHE A O 1
ATOM 904 N N . SER A 1 117 ? -13.201 2.163 1.336 1.00 88.44 117 SER A N 1
ATOM 905 C CA . SER A 1 117 ? -13.345 2.187 -0.128 1.00 88.44 117 SER A CA 1
ATOM 906 C C . SER A 1 117 ? -12.364 3.141 -0.808 1.00 88.44 117 SER A C 1
AT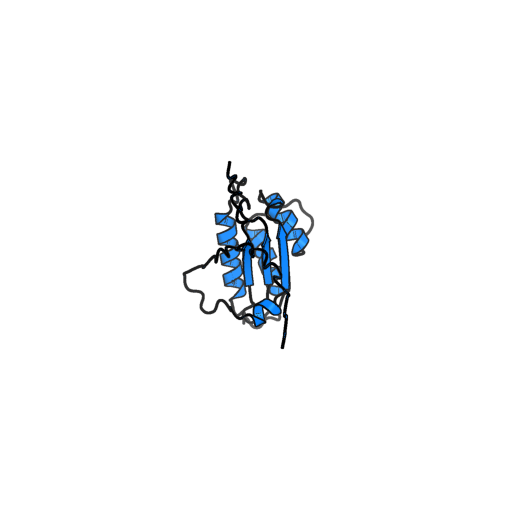OM 908 O O . SER A 1 117 ? -11.769 2.775 -1.813 1.00 88.44 117 SER A O 1
ATOM 910 N N . GLN A 1 118 ? -12.135 4.327 -0.240 1.00 88.50 118 GLN A N 1
ATOM 911 C CA . GLN A 1 118 ? -11.184 5.298 -0.796 1.00 88.50 118 GLN A CA 1
ATOM 912 C C . GLN A 1 118 ? -9.741 4.799 -0.687 1.00 88.50 118 GLN A C 1
ATOM 914 O O . GLN A 1 118 ? -8.922 5.052 -1.568 1.00 88.50 118 GLN A O 1
ATOM 919 N N . TRP A 1 119 ? -9.422 4.073 0.386 1.00 90.75 119 TRP A N 1
ATOM 920 C CA . TRP A 1 119 ? -8.122 3.421 0.501 1.00 90.75 119 TRP A CA 1
ATOM 921 C C . TRP A 1 119 ? -7.964 2.296 -0.530 1.00 90.75 119 TRP A C 1
ATOM 923 O O . TRP A 1 119 ? -6.925 2.218 -1.172 1.00 90.75 119 TRP A O 1
ATOM 933 N N . VAL A 1 120 ? -8.997 1.478 -0.763 1.00 89.25 120 VAL A N 1
ATOM 934 C CA . VAL A 1 120 ? -8.973 0.449 -1.820 1.00 89.25 120 VAL A CA 1
ATOM 935 C C . VAL A 1 120 ? -8.779 1.069 -3.207 1.00 89.25 120 VAL A C 1
ATOM 937 O O . VAL A 1 120 ? -7.974 0.556 -3.979 1.00 89.25 120 VAL A O 1
ATOM 940 N N . GLU A 1 121 ? -9.458 2.177 -3.514 1.00 88.12 121 GLU A N 1
ATOM 941 C CA . GLU A 1 121 ? -9.259 2.922 -4.767 1.00 88.12 121 GLU A CA 1
ATOM 942 C C . GLU A 1 121 ? -7.804 3.382 -4.918 1.00 88.12 121 GLU A C 1
ATOM 944 O O . GLU A 1 121 ? -7.182 3.137 -5.950 1.00 88.12 121 GLU A O 1
ATOM 949 N N . LEU A 1 122 ? -7.221 3.963 -3.864 1.00 91.69 122 LEU A N 1
ATOM 950 C CA . LEU A 1 122 ? -5.812 4.350 -3.863 1.00 91.69 122 LEU A CA 1
ATOM 951 C C . LEU A 1 122 ? -4.888 3.154 -4.111 1.00 91.69 122 LEU A C 1
ATOM 953 O O . LEU A 1 122 ? -3.957 3.261 -4.904 1.00 91.69 122 LEU A O 1
ATOM 957 N N . ILE A 1 123 ? -5.114 2.030 -3.428 1.00 92.12 123 ILE A N 1
ATOM 958 C CA . ILE A 1 123 ? -4.309 0.814 -3.603 1.00 92.12 123 ILE A CA 1
ATOM 959 C C . ILE A 1 123 ? -4.442 0.274 -5.034 1.00 92.12 123 ILE A C 1
ATOM 961 O O . ILE A 1 123 ? -3.460 -0.220 -5.585 1.00 92.12 123 ILE A O 1
ATOM 965 N N . GLY A 1 124 ? -5.613 0.417 -5.660 1.00 86.19 124 GLY A N 1
ATOM 966 C CA . GLY A 1 124 ? -5.813 0.138 -7.082 1.00 86.19 124 GLY A CA 1
ATOM 967 C C . GLY A 1 124 ? -4.922 0.999 -7.980 1.00 86.19 124 GLY A C 1
ATOM 968 O O . GLY A 1 124 ? -4.250 0.462 -8.857 1.00 86.19 124 GLY A O 1
ATOM 969 N N . ASP A 1 125 ? -4.835 2.305 -7.716 1.00 87.44 125 ASP A N 1
ATOM 970 C CA . ASP A 1 125 ? -3.942 3.211 -8.456 1.00 87.44 125 ASP A CA 1
ATOM 971 C C . ASP A 1 125 ? -2.458 2.835 -8.282 1.00 87.44 125 ASP A C 1
ATOM 973 O O . ASP A 1 125 ? -1.674 2.921 -9.227 1.00 87.44 125 ASP A O 1
ATOM 977 N N . VAL A 1 126 ? -2.060 2.390 -7.084 1.00 90.00 126 VAL A N 1
ATOM 978 C CA . VAL A 1 126 ? -0.698 1.886 -6.822 1.00 90.00 126 VAL A CA 1
ATOM 979 C C . VAL A 1 126 ? -0.439 0.586 -7.585 1.00 90.00 126 VAL A C 1
ATOM 981 O O . VAL A 1 126 ? 0.645 0.408 -8.135 1.00 90.00 126 VAL A O 1
ATOM 984 N N . ALA A 1 127 ? -1.427 -0.308 -7.668 1.00 88.12 127 ALA A N 1
ATOM 985 C CA . ALA A 1 127 ? -1.310 -1.541 -8.441 1.00 88.12 127 ALA A CA 1
ATOM 986 C C . ALA A 1 127 ? -1.151 -1.271 -9.943 1.00 88.12 127 ALA A C 1
ATOM 988 O O . ALA A 1 127 ? -0.324 -1.915 -10.586 1.00 88.12 127 ALA A O 1
ATOM 989 N N . LEU A 1 128 ? -1.885 -0.294 -10.487 1.00 86.56 128 LEU A N 1
ATOM 990 C CA . LEU A 1 128 ? -1.706 0.151 -11.872 1.00 86.56 128 LEU A CA 1
ATOM 991 C C . LEU A 1 128 ? -0.285 0.679 -12.097 1.00 86.56 128 LEU A C 1
ATOM 993 O O . LEU A 1 128 ? 0.389 0.210 -13.007 1.00 86.56 128 LEU A O 1
ATOM 997 N N . TYR A 1 129 ? 0.207 1.553 -11.214 1.00 87.00 129 TYR A N 1
ATOM 998 C CA . TYR A 1 129 ? 1.581 2.068 -11.272 1.00 87.00 129 TYR A CA 1
ATOM 999 C C . TYR A 1 129 ? 2.652 0.966 -11.195 1.00 87.00 129 TYR A C 1
ATOM 1001 O O . TYR A 1 129 ? 3.676 1.022 -11.879 1.00 87.00 129 TYR A O 1
ATOM 1009 N N . ALA A 1 130 ? 2.438 -0.052 -10.359 1.00 87.62 130 ALA A N 1
ATOM 1010 C CA . ALA A 1 130 ? 3.344 -1.191 -10.272 1.00 87.62 130 ALA A CA 1
ATOM 1011 C C . ALA A 1 130 ? 3.368 -1.994 -11.582 1.00 87.62 130 ALA A C 1
ATOM 1013 O O . ALA A 1 130 ? 4.435 -2.439 -11.996 1.00 87.62 130 ALA A O 1
ATOM 1014 N N . GLY A 1 131 ? 2.227 -2.126 -12.264 1.00 84.56 131 GLY A N 1
ATOM 1015 C CA . GLY A 1 131 ? 2.114 -2.800 -13.561 1.00 84.56 131 GLY A CA 1
ATOM 1016 C C . GLY A 1 131 ? 2.686 -2.018 -14.751 1.00 84.56 131 GLY A C 1
ATOM 1017 O O . GLY A 1 131 ? 2.869 -2.588 -15.825 1.00 84.56 131 GLY A O 1
ATOM 1018 N N . GLU A 1 132 ? 2.983 -0.728 -14.592 1.00 84.06 132 GLU A N 1
ATOM 1019 C CA . GLU A 1 132 ? 3.519 0.098 -15.673 1.00 84.06 132 GLU A CA 1
ATOM 1020 C C . GLU A 1 132 ? 4.967 -0.271 -16.016 1.00 84.06 132 GLU A C 1
ATOM 1022 O O . GLU A 1 132 ? 5.816 -0.496 -15.149 1.00 84.06 132 GLU A O 1
ATOM 1027 N N . THR A 1 133 ? 5.255 -0.275 -17.318 1.00 87.50 133 THR A N 1
ATOM 1028 C CA . THR A 1 133 ? 6.626 -0.187 -17.824 1.00 87.50 133 THR A CA 1
ATOM 1029 C C . THR A 1 133 ? 6.974 1.288 -17.977 1.00 87.50 133 THR A C 1
ATOM 1031 O O . THR A 1 133 ? 6.326 1.996 -18.748 1.00 87.50 133 THR A O 1
ATOM 1034 N N . ILE A 1 134 ? 7.994 1.745 -17.256 1.00 85.50 134 ILE A N 1
ATOM 1035 C CA . ILE A 1 134 ? 8.515 3.110 -17.339 1.00 85.50 134 ILE A CA 1
ATOM 1036 C C . ILE A 1 134 ? 9.747 3.069 -18.236 1.00 85.50 134 ILE A C 1
ATOM 1038 O O . ILE A 1 134 ? 10.710 2.351 -17.964 1.00 85.50 134 ILE A O 1
ATOM 1042 N N . THR A 1 135 ? 9.686 3.782 -19.356 1.00 86.31 135 THR A N 1
ATOM 1043 C CA . THR A 1 135 ? 10.790 3.866 -20.318 1.00 86.31 135 THR A CA 1
ATOM 1044 C C . THR A 1 135 ? 10.809 5.262 -20.927 1.00 86.31 135 THR A C 1
ATOM 1046 O O . THR A 1 135 ? 10.307 5.485 -22.030 1.00 86.31 135 THR A O 1
ATOM 1049 N N . ASP A 1 136 ? 11.326 6.222 -20.167 1.00 87.88 136 ASP A N 1
ATOM 1050 C CA . ASP A 1 136 ? 11.493 7.622 -20.568 1.00 87.88 136 ASP A CA 1
ATOM 1051 C C . ASP A 1 136 ? 12.972 8.008 -20.779 1.00 87.88 136 ASP A C 1
ATOM 1053 O O . ASP A 1 136 ? 13.277 9.154 -21.126 1.00 87.88 136 ASP A O 1
ATOM 1057 N N . GLY A 1 137 ? 13.889 7.041 -20.655 1.00 86.62 137 GLY A N 1
ATOM 1058 C CA . GLY A 1 137 ? 15.325 7.221 -20.857 1.00 86.62 137 GLY A CA 1
ATOM 1059 C C . GLY A 1 137 ? 16.042 7.781 -19.632 1.00 86.62 137 GLY A C 1
ATOM 1060 O O . GLY A 1 137 ? 17.190 8.221 -19.748 1.00 86.62 137 GLY A O 1
ATOM 1061 N N . GLN A 1 138 ? 15.379 7.806 -18.477 1.00 89.75 138 GLN A N 1
ATOM 1062 C CA . GLN A 1 138 ? 15.970 8.222 -17.214 1.00 89.75 138 GLN A CA 1
ATOM 1063 C C . GLN A 1 138 ? 16.515 7.016 -16.447 1.00 89.75 138 GLN A C 1
ATOM 1065 O O . GLN A 1 138 ? 16.239 5.856 -16.744 1.00 89.75 138 GLN A O 1
ATOM 1070 N N . TRP A 1 139 ? 17.333 7.286 -15.429 1.00 83.75 139 TRP A N 1
ATOM 1071 C CA . TRP A 1 139 ? 17.994 6.232 -14.653 1.00 83.75 139 TRP A CA 1
ATOM 1072 C C . TRP A 1 139 ? 17.024 5.370 -13.824 1.00 83.75 139 TRP A C 1
ATOM 1074 O O . TRP A 1 139 ? 17.442 4.343 -13.297 1.00 83.75 139 TRP A O 1
ATOM 1084 N N . TRP A 1 140 ? 15.755 5.775 -13.721 1.00 82.88 140 TRP A N 1
ATOM 1085 C CA . TRP A 1 140 ? 14.670 5.046 -13.059 1.00 82.88 140 TRP A CA 1
ATOM 1086 C C . TRP A 1 140 ? 13.791 4.236 -14.026 1.00 82.88 140 TRP A C 1
ATOM 1088 O O . TRP A 1 140 ? 12.754 3.719 -13.608 1.00 82.88 140 TRP A O 1
ATOM 1098 N N . ASP A 1 141 ? 14.179 4.113 -15.301 1.00 87.50 141 ASP A N 1
ATOM 1099 C CA . ASP A 1 141 ? 13.515 3.214 -16.248 1.00 87.50 141 ASP A CA 1
ATOM 1100 C C . ASP A 1 141 ? 13.399 1.803 -15.653 1.00 87.50 141 ASP A C 1
ATOM 1102 O O . ASP A 1 141 ? 14.366 1.230 -15.140 1.00 87.50 141 ASP A O 1
ATOM 1106 N N . ARG A 1 142 ? 12.197 1.227 -15.716 1.00 87.88 142 ARG A N 1
ATOM 1107 C CA . ARG A 1 142 ? 11.902 -0.070 -15.106 1.00 87.88 142 ARG A CA 1
ATOM 1108 C C . ARG A 1 142 ? 10.771 -0.808 -15.805 1.00 87.88 142 ARG A C 1
ATOM 1110 O O . ARG A 1 142 ? 9.852 -0.210 -16.358 1.00 87.88 142 ARG A O 1
ATOM 1117 N N . GLY A 1 143 ? 10.815 -2.133 -15.711 1.00 85.00 143 GLY A N 1
ATOM 1118 C CA . GLY A 1 143 ? 9.677 -2.977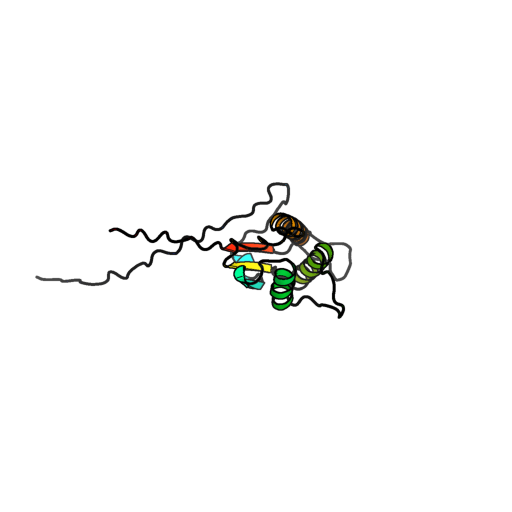 -16.057 1.00 85.00 143 GLY A CA 1
ATOM 1119 C C . GLY A 1 143 ? 8.568 -2.952 -14.992 1.00 85.00 143 GLY A C 1
ATOM 1120 O O . GLY A 1 143 ? 8.717 -2.303 -13.944 1.00 85.00 143 GLY A O 1
ATOM 1121 N N . PRO A 1 144 ? 7.479 -3.699 -15.242 1.00 88.06 144 PRO A N 1
ATOM 1122 C CA . PRO A 1 144 ? 6.439 -3.951 -14.255 1.00 88.06 144 PRO A CA 1
ATOM 1123 C C . PRO A 1 144 ? 7.009 -4.647 -13.017 1.00 88.06 144 PRO A C 1
ATOM 1125 O O . PRO A 1 144 ? 7.944 -5.447 -13.106 1.00 88.06 144 PRO A O 1
ATOM 1128 N N . ARG A 1 145 ? 6.412 -4.375 -11.861 1.00 84.38 145 ARG A N 1
ATOM 1129 C CA . ARG A 1 145 ? 6.770 -4.962 -10.570 1.00 84.38 145 ARG A CA 1
ATOM 1130 C C . ARG A 1 145 ? 5.570 -5.675 -9.973 1.00 84.38 145 ARG A C 1
ATOM 1132 O O . ARG A 1 145 ? 4.432 -5.226 -10.088 1.00 84.38 145 ARG A O 1
ATOM 1139 N N . TYR A 1 146 ? 5.835 -6.789 -9.298 1.00 85.69 146 TYR A N 1
ATOM 1140 C CA . TYR A 1 146 ? 4.797 -7.506 -8.572 1.00 85.69 146 TYR A CA 1
ATOM 1141 C C . TYR A 1 146 ? 4.244 -6.620 -7.448 1.00 85.69 146 TYR A C 1
ATOM 1143 O O . TYR A 1 146 ? 5.003 -6.095 -6.637 1.00 85.69 146 TYR A O 1
ATOM 1151 N N . PHE A 1 147 ? 2.925 -6.475 -7.364 1.00 88.69 147 PHE A N 1
ATOM 1152 C CA . PHE A 1 147 ? 2.276 -5.831 -6.229 1.00 88.69 147 PHE A CA 1
ATOM 1153 C C . PHE A 1 147 ? 0.995 -6.565 -5.874 1.00 88.69 147 PHE A C 1
ATOM 1155 O O . PHE A 1 147 ? 0.135 -6.794 -6.724 1.00 88.69 147 PHE A O 1
ATOM 1162 N N . LYS A 1 148 ? 0.854 -6.933 -4.602 1.00 86.31 148 LYS A N 1
ATOM 1163 C CA . LYS A 1 148 ? -0.355 -7.590 -4.113 1.00 86.31 148 LYS A CA 1
ATOM 1164 C C . LYS A 1 148 ? -0.655 -7.194 -2.683 1.00 86.31 148 LYS A C 1
ATOM 1166 O O . LYS A 1 148 ? 0.244 -7.095 -1.853 1.00 86.31 148 LYS A O 1
ATOM 1171 N N . VAL A 1 149 ? -1.943 -7.051 -2.390 1.00 88.19 149 VAL A N 1
ATOM 1172 C CA . VAL A 1 149 ? -2.455 -6.846 -1.036 1.00 88.19 149 VAL A CA 1
ATOM 1173 C C . VAL A 1 149 ? -3.366 -8.010 -0.673 1.00 88.19 149 VAL A C 1
ATOM 1175 O O . VAL A 1 149 ? -4.290 -8.346 -1.411 1.00 88.19 149 VAL A O 1
ATOM 1178 N N . ILE A 1 150 ? -3.101 -8.638 0.467 1.00 85.69 150 ILE A N 1
ATOM 1179 C CA . ILE A 1 150 ? -3.921 -9.698 1.048 1.00 85.69 150 ILE A CA 1
ATOM 1180 C C . ILE A 1 150 ? -4.579 -9.142 2.303 1.00 85.69 150 ILE A C 1
ATOM 1182 O O . ILE A 1 150 ? -3.900 -8.709 3.231 1.00 85.69 150 ILE A O 1
ATOM 1186 N N . LEU A 1 151 ? -5.908 -9.184 2.339 1.00 84.56 151 LEU A N 1
ATOM 1187 C CA . LEU A 1 151 ? -6.696 -8.810 3.507 1.00 84.56 151 LEU A CA 1
ATOM 1188 C C . LEU A 1 151 ? -7.214 -10.077 4.181 1.00 84.56 151 LEU A C 1
ATOM 1190 O O . LEU A 1 151 ? -8.127 -10.734 3.677 1.00 84.56 151 LEU A O 1
ATOM 1194 N N . GLU A 1 152 ? -6.645 -10.425 5.330 1.00 84.25 152 GLU A N 1
ATOM 1195 C CA . GLU A 1 152 ? -7.098 -11.578 6.095 1.00 84.25 152 GLU A CA 1
ATOM 1196 C C . GLU A 1 152 ? -8.164 -11.146 7.099 1.00 84.25 152 GLU A C 1
ATOM 1198 O O . GLU A 1 152 ? -7.918 -10.412 8.060 1.00 84.25 152 GLU A O 1
ATOM 1203 N N . VAL A 1 153 ? -9.383 -11.635 6.899 1.00 80.88 153 VAL A N 1
ATOM 1204 C CA . VAL A 1 153 ? -10.462 -11.470 7.869 1.00 80.88 153 VAL A CA 1
ATOM 1205 C C . VAL A 1 153 ? -10.530 -12.740 8.703 1.00 80.88 153 VAL A C 1
ATOM 1207 O O . VAL A 1 153 ? -10.732 -13.828 8.164 1.00 80.88 153 VAL A O 1
ATOM 1210 N N . ALA A 1 154 ? -10.377 -12.617 10.024 1.00 63.75 154 ALA A N 1
ATOM 1211 C CA . ALA A 1 154 ? -10.536 -13.755 10.918 1.00 63.75 154 ALA A CA 1
ATOM 1212 C C . ALA A 1 154 ? -11.921 -14.387 10.698 1.00 63.75 154 ALA A C 1
ATOM 1214 O O . ALA A 1 154 ? -12.954 -13.762 10.963 1.00 63.75 154 ALA A O 1
ATOM 1215 N N . SER A 1 155 ? -11.958 -15.637 10.220 1.00 50.19 155 SER A N 1
ATOM 1216 C CA . SER A 1 155 ? -13.205 -16.390 10.184 1.00 50.19 155 SER A CA 1
ATOM 1217 C C . SER A 1 155 ? -13.622 -16.585 11.638 1.00 50.19 155 SER A C 1
ATOM 1219 O O . SER A 1 155 ? -12.939 -17.282 12.391 1.00 50.19 155 SER A O 1
ATOM 1221 N N . SER A 1 156 ? -14.706 -15.944 12.068 1.00 46.72 156 SER A N 1
ATOM 1222 C CA . SER A 1 156 ? -15.282 -16.242 13.375 1.00 46.72 156 SER A CA 1
ATOM 1223 C C . SER A 1 156 ? -15.721 -17.702 13.348 1.00 46.72 156 SER A C 1
ATOM 1225 O O . SER A 1 156 ? -16.777 -18.025 12.803 1.00 46.72 156 SER A O 1
ATOM 1227 N N . ALA A 1 157 ? -14.898 -18.600 13.895 1.00 43.84 157 ALA A N 1
ATOM 1228 C CA . ALA A 1 157 ? -15.310 -19.957 14.190 1.00 43.84 157 ALA A CA 1
ATOM 1229 C C . ALA A 1 157 ? -16.477 -19.833 15.169 1.00 43.84 157 ALA A C 1
ATOM 1231 O O . ALA A 1 157 ? -16.305 -19.532 16.349 1.00 43.84 157 ALA A O 1
ATOM 1232 N N . ARG A 1 158 ? -17.694 -19.959 14.640 1.00 40.50 158 ARG A N 1
ATOM 1233 C CA . ARG A 1 158 ? -18.921 -19.966 15.421 1.00 40.50 158 ARG A CA 1
ATOM 1234 C C . ARG A 1 158 ? -18.835 -21.207 16.306 1.00 40.50 158 ARG A C 1
ATOM 1236 O O . ARG A 1 158 ? -19.140 -22.307 15.854 1.00 40.50 158 ARG A O 1
ATOM 1243 N N . THR A 1 159 ? -18.364 -21.038 17.541 1.00 42.03 159 THR A N 1
ATOM 1244 C CA . THR A 1 159 ? -18.404 -22.067 18.578 1.00 42.03 159 THR A CA 1
ATOM 1245 C C . THR A 1 159 ? -19.861 -22.465 18.748 1.00 42.03 159 THR A C 1
ATOM 1247 O O . THR A 1 159 ? -20.644 -21.781 19.405 1.00 42.03 159 THR A O 1
ATOM 1250 N N . SER A 1 160 ? -20.243 -23.555 18.087 1.00 42.12 160 SER A N 1
ATOM 1251 C CA . SER A 1 160 ? -21.483 -24.273 18.324 1.00 42.12 160 SER A CA 1
ATOM 1252 C C . SER A 1 160 ? -21.436 -24.763 19.770 1.00 42.12 160 SER A C 1
ATOM 1254 O O . SER A 1 160 ? -20.948 -25.856 20.055 1.00 42.12 160 SER A O 1
ATOM 1256 N N . ARG A 1 161 ? -21.928 -23.933 20.693 1.00 47.19 161 ARG A N 1
ATOM 1257 C CA . ARG A 1 161 ? -22.378 -24.367 22.013 1.00 47.19 161 ARG A CA 1
ATOM 1258 C C . ARG A 1 161 ? -23.523 -25.351 21.767 1.00 47.19 161 ARG A C 1
ATOM 1260 O O . ARG A 1 161 ? -24.657 -24.938 21.541 1.00 47.19 161 ARG A O 1
ATOM 1267 N N . ARG A 1 162 ? -23.212 -26.647 21.740 1.00 47.81 162 ARG A N 1
ATOM 1268 C CA . ARG A 1 162 ? -24.223 -27.670 21.992 1.00 47.81 162 ARG A CA 1
ATOM 1269 C C . ARG A 1 162 ? -24.449 -27.697 23.499 1.00 47.81 162 ARG A C 1
ATOM 1271 O O . ARG A 1 162 ? -23.497 -27.867 24.260 1.00 47.81 162 ARG A O 1
ATOM 1278 N N . SER A 1 163 ? -25.686 -27.369 23.858 1.00 45.00 163 SER A N 1
ATOM 1279 C CA . SER A 1 163 ? -26.315 -27.658 25.144 1.00 45.00 163 SER A CA 1
ATOM 1280 C C . SER A 1 163 ? -26.479 -29.161 25.329 1.00 45.00 163 SER A C 1
ATOM 1282 O O . SER A 1 163 ? -26.471 -29.883 24.303 1.00 45.00 163 SER A O 1
#